Protein AF-A0A7J9X851-F1 (afdb_monomer_lite)

Structure (mmCIF, N/CA/C/O backbone):
data_AF-A0A7J9X851-F1
#
_entry.id   AF-A0A7J9X851-F1
#
loop_
_atom_site.group_PDB
_atom_site.id
_atom_site.type_symbol
_atom_site.label_atom_id
_atom_site.label_alt_id
_atom_site.label_comp_id
_atom_site.label_asym_id
_atom_site.label_entity_id
_atom_site.label_seq_id
_atom_site.pdbx_PDB_ins_code
_atom_site.Cartn_x
_atom_site.Cartn_y
_atom_site.Cartn_z
_atom_site.occupancy
_atom_site.B_iso_or_equiv
_atom_site.auth_seq_id
_atom_site.auth_comp_id
_atom_site.auth_asym_id
_atom_site.auth_atom_id
_atom_site.pdbx_PDB_model_num
ATOM 1 N N . MET A 1 1 ? 9.545 5.678 -32.100 1.00 44.38 1 MET A N 1
ATOM 2 C CA . MET A 1 1 ? 10.363 5.177 -30.968 1.00 44.38 1 MET A CA 1
ATOM 3 C C . MET A 1 1 ? 9.912 5.660 -29.582 1.00 44.38 1 MET A C 1
ATOM 5 O O . MET A 1 1 ? 9.844 4.829 -28.693 1.00 44.38 1 MET A O 1
ATOM 9 N N . ALA A 1 2 ? 9.573 6.937 -29.338 1.00 47.38 2 ALA A N 1
ATOM 10 C CA . ALA A 1 2 ? 9.103 7.377 -28.003 1.00 47.38 2 ALA A CA 1
ATOM 11 C C . ALA A 1 2 ? 7.657 6.947 -27.650 1.00 47.38 2 ALA A C 1
ATOM 13 O O . ALA A 1 2 ? 7.361 6.697 -26.482 1.00 47.38 2 ALA A O 1
ATOM 14 N N . ALA A 1 3 ? 6.771 6.844 -28.649 1.00 52.97 3 ALA A N 1
ATOM 15 C CA . ALA A 1 3 ? 5.389 6.384 -28.466 1.00 52.97 3 ALA A CA 1
ATOM 16 C C . ALA A 1 3 ? 5.326 4.917 -28.007 1.00 52.97 3 ALA A C 1
ATOM 18 O O . ALA A 1 3 ? 4.625 4.606 -27.054 1.00 52.97 3 ALA A O 1
ATOM 19 N N . ASP A 1 4 ? 6.155 4.062 -28.606 1.00 65.25 4 ASP A N 1
ATOM 20 C CA . ASP A 1 4 ? 6.241 2.625 -28.321 1.00 65.25 4 ASP A CA 1
ATOM 21 C C . ASP A 1 4 ? 6.581 2.331 -26.844 1.00 65.25 4 ASP A C 1
ATOM 23 O O . ASP A 1 4 ? 5.944 1.522 -26.176 1.00 65.25 4 ASP A O 1
ATOM 27 N N . ARG A 1 5 ? 7.497 3.117 -26.262 1.00 61.47 5 ARG A N 1
ATOM 28 C CA . ARG A 1 5 ? 7.921 2.978 -24.855 1.00 61.47 5 ARG A CA 1
ATOM 29 C C . ARG A 1 5 ? 6.848 3.384 -23.846 1.00 61.47 5 ARG A C 1
ATOM 31 O O . ARG A 1 5 ? 6.711 2.755 -22.800 1.00 61.47 5 ARG A O 1
ATOM 38 N N . ARG A 1 6 ? 6.091 4.450 -24.135 1.00 64.75 6 ARG A N 1
ATOM 39 C CA . ARG A 1 6 ? 4.972 4.872 -23.273 1.00 64.75 6 AR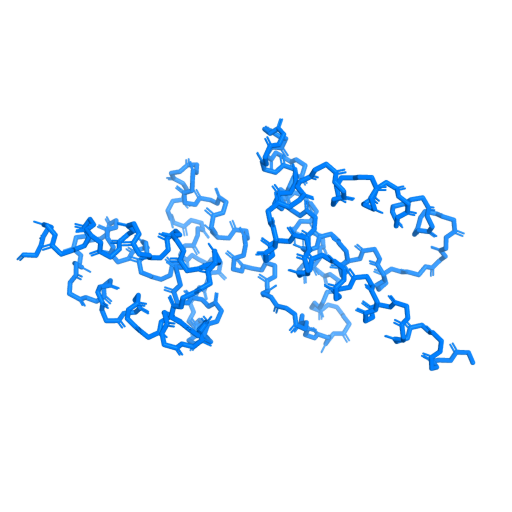G A CA 1
ATOM 40 C C . ARG A 1 6 ? 3.839 3.855 -23.307 1.00 64.75 6 ARG A C 1
ATOM 42 O O . ARG A 1 6 ? 3.220 3.640 -22.268 1.00 64.75 6 ARG A O 1
ATOM 49 N N . THR A 1 7 ? 3.597 3.256 -24.470 1.00 71.94 7 THR A N 1
ATOM 50 C CA . THR A 1 7 ? 2.619 2.182 -24.646 1.00 71.94 7 THR A CA 1
ATOM 51 C C . THR A 1 7 ? 3.039 0.934 -23.880 1.00 71.94 7 THR A C 1
ATOM 53 O O . THR A 1 7 ? 2.231 0.402 -23.129 1.00 71.94 7 THR A O 1
ATOM 56 N N . LEU A 1 8 ? 4.310 0.526 -23.962 1.00 69.69 8 LEU A N 1
ATOM 57 C CA . LEU A 1 8 ? 4.818 -0.626 -23.212 1.00 69.69 8 LEU A CA 1
ATOM 58 C C . LEU A 1 8 ? 4.682 -0.432 -21.694 1.00 69.69 8 LEU A C 1
ATOM 60 O O . LEU A 1 8 ? 4.158 -1.299 -21.003 1.00 69.69 8 LEU A O 1
ATOM 64 N N . GLY A 1 9 ? 5.078 0.737 -21.176 1.00 68.88 9 GLY A N 1
ATOM 65 C CA . GLY A 1 9 ? 4.893 1.058 -19.759 1.00 68.88 9 GLY A CA 1
ATOM 66 C C . GLY A 1 9 ? 3.419 1.064 -19.337 1.00 68.88 9 GLY A C 1
ATOM 67 O O . GLY A 1 9 ? 3.097 0.613 -18.242 1.00 68.88 9 GLY A O 1
ATOM 68 N N . GLN A 1 10 ? 2.517 1.530 -20.208 1.00 71.69 10 GLN A N 1
ATOM 69 C CA . GLN A 1 10 ? 1.077 1.501 -19.944 1.00 71.69 10 GLN A CA 1
ATOM 70 C C . GLN A 1 10 ? 0.544 0.066 -19.878 1.00 71.69 10 GLN A C 1
ATOM 72 O O . GLN A 1 10 ? -0.101 -0.278 -18.896 1.00 71.69 10 GLN A O 1
ATOM 77 N N . LEU A 1 11 ? 0.893 -0.781 -20.850 1.00 75.62 11 LEU A N 1
ATOM 78 C CA . LEU A 1 11 ? 0.493 -2.191 -20.881 1.00 75.62 11 LEU A CA 1
ATOM 79 C C . LEU A 1 11 ? 0.965 -2.953 -19.640 1.00 75.62 11 LEU A C 1
ATOM 81 O O . LEU A 1 11 ? 0.196 -3.713 -19.057 1.00 75.62 11 LEU A O 1
ATOM 85 N N . CYS A 1 12 ? 2.206 -2.721 -19.198 1.00 73.44 12 CYS A N 1
ATOM 86 C CA . CYS A 1 12 ? 2.706 -3.317 -17.962 1.00 73.44 12 CYS A CA 1
ATOM 87 C C . CYS A 1 12 ? 1.861 -2.902 -16.751 1.00 73.44 12 CYS A C 1
ATOM 89 O O . CYS A 1 12 ? 1.573 -3.742 -15.904 1.00 73.44 12 CYS A O 1
ATOM 91 N N . CYS A 1 13 ? 1.462 -1.629 -16.674 1.00 72.31 13 CYS A N 1
ATOM 92 C CA . CYS A 1 13 ? 0.636 -1.117 -15.582 1.00 72.31 13 CYS A CA 1
ATOM 93 C C . CYS A 1 13 ? -0.783 -1.677 -15.603 1.00 72.31 13 CYS A C 1
ATOM 95 O O . CYS A 1 13 ? -1.279 -2.115 -14.571 1.00 72.31 13 CYS A O 1
ATOM 97 N N . ASP A 1 14 ? -1.411 -1.676 -16.777 1.00 75.88 14 ASP A N 1
ATOM 98 C CA . ASP A 1 14 ? -2.777 -2.157 -16.953 1.00 75.88 14 ASP A CA 1
ATOM 99 C C . ASP A 1 14 ? -2.870 -3.639 -16.593 1.00 75.88 14 ASP A C 1
ATOM 101 O O . ASP A 1 14 ? -3.830 -4.053 -15.952 1.00 75.88 14 ASP A O 1
ATOM 105 N N . LEU A 1 15 ? -1.846 -4.431 -16.934 1.00 77.44 15 LEU A N 1
ATOM 106 C CA . LEU A 1 15 ? -1.819 -5.840 -16.569 1.00 77.44 15 LEU A CA 1
ATOM 107 C C . LEU A 1 15 ? -1.616 -6.057 -15.066 1.00 77.44 15 LEU A C 1
ATOM 109 O O . LEU A 1 15 ? -2.327 -6.883 -14.506 1.00 77.44 15 LEU A O 1
ATOM 113 N N . VAL A 1 16 ? -0.702 -5.319 -14.414 1.00 73.88 16 VAL A N 1
ATOM 114 C CA . VAL A 1 16 ? -0.552 -5.363 -12.943 1.00 73.88 16 VAL A CA 1
ATOM 115 C C . VAL A 1 16 ? -1.899 -5.068 -12.296 1.00 73.88 16 VAL A C 1
ATOM 117 O O . VAL A 1 16 ? -2.408 -5.886 -11.535 1.00 73.88 16 VAL A O 1
ATOM 120 N N . LEU A 1 17 ? -2.495 -3.927 -12.649 1.00 72.44 17 LEU A N 1
ATOM 121 C CA . LEU A 1 17 ? -3.752 -3.472 -12.075 1.00 72.44 17 LEU A CA 1
ATOM 122 C C . LEU A 1 17 ? -4.873 -4.484 -12.323 1.00 72.44 17 LEU A C 1
ATOM 124 O O . LEU A 1 17 ? -5.636 -4.775 -11.412 1.00 72.44 17 LEU A O 1
ATOM 128 N N . ALA A 1 18 ? -4.963 -5.055 -13.527 1.00 75.88 18 ALA A N 1
ATOM 129 C CA . ALA A 1 18 ? -5.948 -6.084 -13.836 1.00 75.88 18 ALA A CA 1
ATOM 130 C C . ALA A 1 18 ? -5.760 -7.330 -12.962 1.00 75.88 18 ALA A C 1
ATOM 132 O O . ALA A 1 18 ? -6.740 -7.830 -12.420 1.00 75.88 18 ALA A O 1
ATOM 133 N N . THR A 1 19 ? -4.520 -7.798 -12.783 1.00 74.75 19 THR A N 1
ATOM 134 C CA . THR A 1 19 ? -4.233 -8.964 -11.934 1.00 74.75 19 THR A CA 1
ATOM 135 C C . THR A 1 19 ? -4.444 -8.695 -10.445 1.00 74.75 19 THR A C 1
ATOM 137 O O . THR A 1 19 ? -4.873 -9.601 -9.737 1.00 74.75 19 THR A O 1
ATOM 140 N N . GLU A 1 20 ? -4.199 -7.470 -9.968 1.00 70.44 20 GLU A N 1
ATOM 141 C CA . GLU A 1 20 ? -4.535 -7.043 -8.602 1.00 70.44 20 GLU A CA 1
ATOM 142 C C . GLU A 1 20 ? -6.063 -6.997 -8.418 1.00 70.44 20 GLU A C 1
ATOM 144 O O . GLU A 1 20 ? -6.594 -7.571 -7.469 1.00 70.44 20 GLU A O 1
ATOM 149 N N . LEU A 1 21 ? -6.788 -6.388 -9.366 1.00 66.81 21 LEU A N 1
ATOM 150 C CA . LEU A 1 21 ? -8.253 -6.303 -9.363 1.00 66.81 21 LEU A CA 1
ATOM 151 C C . LEU A 1 21 ? -8.932 -7.676 -9.418 1.00 66.81 21 LEU A C 1
ATOM 153 O O . LEU A 1 21 ? -10.015 -7.831 -8.859 1.00 66.81 21 LEU A O 1
ATOM 157 N N . SER A 1 22 ? -8.329 -8.651 -10.103 1.00 72.88 22 SER A N 1
ATOM 158 C CA . SER A 1 22 ? -8.869 -10.006 -10.253 1.00 72.88 22 SER A CA 1
ATOM 159 C C . SER A 1 22 ? -8.297 -11.020 -9.255 1.00 72.88 22 SER A C 1
ATOM 161 O O . SER A 1 22 ? -8.729 -12.171 -9.260 1.00 72.88 22 SER A O 1
ATOM 163 N N . GLY A 1 23 ? -7.323 -10.630 -8.423 1.00 68.75 23 GLY A N 1
ATOM 164 C CA . GLY A 1 23 ? -6.656 -11.517 -7.463 1.00 68.75 23 GLY A CA 1
ATOM 165 C C . GLY A 1 23 ? -5.788 -12.617 -8.093 1.00 68.75 23 GLY A C 1
ATOM 166 O O . GLY A 1 23 ? -5.531 -13.638 -7.461 1.00 68.75 23 GLY A O 1
ATOM 167 N N . GLU A 1 24 ? -5.331 -12.449 -9.337 1.00 75.25 24 GLU A N 1
ATOM 168 C CA . GLU A 1 24 ? -4.568 -13.469 -10.072 1.00 75.25 24 GLU A CA 1
ATOM 169 C C . GLU A 1 24 ? -3.054 -13.402 -9.788 1.00 75.25 24 GLU A C 1
ATOM 171 O O . GLU A 1 24 ? -2.237 -13.053 -10.651 1.00 75.25 24 GLU A O 1
ATOM 176 N N . VAL A 1 25 ? -2.665 -13.769 -8.567 1.00 71.19 25 VAL A N 1
ATOM 177 C CA . VAL A 1 25 ? -1.287 -13.644 -8.056 1.00 71.19 25 VAL A CA 1
ATOM 178 C C . VAL A 1 25 ? -0.265 -14.414 -8.906 1.00 71.19 25 VAL A C 1
ATOM 180 O O . VAL A 1 25 ? 0.808 -13.894 -9.224 1.00 71.19 25 VAL A O 1
ATOM 183 N N . GLU A 1 26 ? -0.577 -15.636 -9.344 1.00 77.38 26 GLU A N 1
ATOM 184 C CA . GLU A 1 26 ? 0.341 -16.445 -10.157 1.00 77.38 26 GLU A CA 1
ATOM 185 C C . GLU A 1 26 ? 0.516 -15.875 -11.566 1.00 77.38 26 GLU A C 1
ATOM 187 O O . GLU A 1 26 ? 1.600 -15.974 -12.153 1.00 77.38 26 GLU A O 1
ATOM 192 N N . ARG A 1 27 ? -0.545 -15.284 -12.136 1.00 80.25 27 ARG A N 1
ATOM 193 C CA . ARG A 1 27 ? -0.453 -14.624 -13.444 1.00 80.25 27 ARG A CA 1
ATOM 194 C C . ARG A 1 27 ? 0.417 -13.378 -13.334 1.00 80.25 27 ARG A C 1
ATOM 196 O O . ARG A 1 27 ? 1.271 -13.178 -14.199 1.00 80.25 27 ARG A O 1
ATOM 203 N N . PHE A 1 28 ? 0.264 -12.614 -12.255 1.00 74.81 28 PHE A N 1
ATOM 204 C CA . PHE A 1 28 ? 1.099 -11.451 -11.996 1.00 74.81 28 PHE A CA 1
ATOM 205 C C . PHE A 1 28 ? 2.582 -11.821 -11.832 1.00 74.81 28 PHE A C 1
ATOM 207 O O . PHE A 1 28 ? 3.445 -11.222 -12.473 1.00 74.81 28 PHE A O 1
ATOM 214 N N . ALA A 1 29 ? 2.884 -12.874 -11.067 1.00 74.19 29 ALA A N 1
ATOM 215 C CA . ALA A 1 29 ? 4.244 -13.379 -10.887 1.00 74.19 29 ALA A CA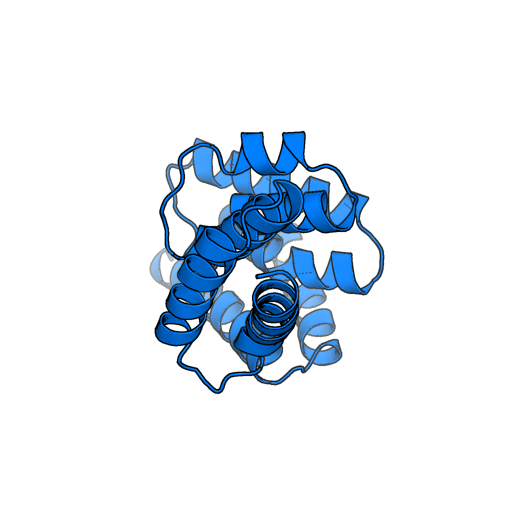 1
ATOM 216 C C . ALA A 1 29 ? 4.932 -13.747 -12.215 1.00 74.19 29 ALA A C 1
ATOM 218 O O . ALA A 1 29 ? 6.051 -13.304 -12.473 1.00 74.19 29 ALA A O 1
ATOM 219 N N . ARG A 1 30 ? 4.253 -14.512 -13.083 1.00 79.75 30 ARG A N 1
ATOM 220 C CA . ARG A 1 30 ? 4.798 -14.877 -14.404 1.00 79.75 30 ARG A CA 1
ATOM 221 C C . ARG A 1 30 ? 5.052 -13.655 -15.282 1.00 79.75 30 ARG A C 1
ATOM 223 O O . ARG A 1 30 ? 6.032 -13.629 -16.023 1.00 79.75 30 ARG A O 1
ATOM 230 N N . TRP A 1 31 ? 4.172 -12.657 -15.219 1.00 77.81 31 TRP A N 1
ATOM 231 C CA . TRP A 1 31 ? 4.358 -11.416 -15.963 1.00 77.81 31 TRP A CA 1
ATOM 232 C C . TRP A 1 31 ? 5.553 -10.611 -15.452 1.00 77.81 31 TRP A C 1
ATOM 234 O O . TRP A 1 31 ? 6.362 -10.151 -16.256 1.00 77.81 31 TRP A O 1
ATOM 244 N N . ASN A 1 32 ? 5.710 -10.494 -14.132 1.00 74.12 32 ASN A N 1
ATOM 245 C CA . ASN A 1 32 ? 6.861 -9.826 -13.534 1.00 74.12 32 ASN A CA 1
ATOM 246 C C . ASN A 1 32 ? 8.182 -10.440 -14.032 1.00 74.12 32 ASN A C 1
ATOM 248 O O . ASN A 1 32 ? 9.067 -9.702 -14.453 1.00 74.12 32 ASN A O 1
ATOM 252 N N . ASP A 1 33 ? 8.291 -11.769 -14.111 1.00 75.94 33 ASP A N 1
ATOM 253 C CA . ASP A 1 33 ? 9.496 -12.431 -14.636 1.00 75.94 33 ASP A CA 1
ATOM 254 C C . ASP A 1 33 ? 9.784 -12.084 -16.111 1.00 75.94 33 ASP A C 1
ATOM 256 O O . ASP A 1 33 ? 10.941 -12.048 -16.537 1.00 75.94 33 ASP A O 1
ATOM 260 N N . VAL A 1 34 ? 8.750 -11.847 -16.926 1.00 77.25 34 VAL A N 1
ATOM 261 C CA . VAL A 1 34 ? 8.906 -11.389 -18.320 1.00 77.25 34 VAL A CA 1
ATOM 262 C C . VAL A 1 34 ? 9.402 -9.947 -18.354 1.00 77.25 34 VAL A C 1
ATOM 264 O O . VAL A 1 34 ? 10.356 -9.645 -19.073 1.00 77.25 34 VAL A O 1
ATOM 267 N N . VAL A 1 35 ? 8.797 -9.063 -17.558 1.00 72.00 35 VAL A N 1
ATOM 268 C CA . VAL A 1 35 ? 9.176 -7.648 -17.546 1.00 72.00 35 VAL A CA 1
ATOM 269 C C . VAL A 1 35 ? 10.577 -7.448 -16.980 1.00 72.00 35 VAL A C 1
ATOM 271 O O . VAL A 1 35 ? 11.339 -6.670 -17.543 1.00 72.00 35 VAL A O 1
ATOM 274 N N . GLN A 1 36 ? 10.958 -8.183 -15.935 1.00 70.94 36 GLN A N 1
ATOM 275 C CA . GLN A 1 36 ? 12.302 -8.108 -15.361 1.00 70.94 36 GLN A CA 1
ATOM 276 C C . GLN A 1 36 ? 13.376 -8.564 -16.354 1.00 70.94 36 GLN A C 1
ATOM 278 O O . GLN A 1 36 ? 14.397 -7.896 -16.494 1.00 70.94 36 GLN A O 1
ATOM 283 N N . ARG A 1 37 ? 13.134 -9.647 -17.109 1.00 72.56 37 ARG A N 1
ATOM 284 C CA . ARG A 1 37 ? 14.046 -10.081 -18.183 1.00 72.56 37 ARG A CA 1
ATOM 285 C C . ARG A 1 37 ? 14.159 -9.036 -19.286 1.00 72.56 37 ARG A C 1
ATOM 287 O O . ARG A 1 37 ? 15.263 -8.623 -19.626 1.00 72.56 37 ARG A O 1
ATOM 294 N N . SER A 1 38 ? 13.023 -8.540 -19.773 1.00 68.06 38 SER A N 1
ATOM 295 C CA . SER A 1 38 ? 13.003 -7.501 -20.806 1.00 68.06 38 SER A CA 1
ATOM 296 C C . SER A 1 38 ? 13.703 -6.221 -20.341 1.00 68.06 38 SER A C 1
ATOM 298 O O . SER A 1 38 ? 14.417 -5.592 -21.119 1.00 68.06 38 SER A O 1
ATOM 300 N N . ALA A 1 39 ? 13.550 -5.850 -19.068 1.00 65.44 39 ALA A N 1
ATOM 301 C CA . ALA A 1 39 ? 14.178 -4.672 -18.491 1.00 65.44 39 ALA A CA 1
ATOM 302 C C . ALA A 1 39 ? 15.676 -4.861 -18.191 1.00 65.44 39 ALA A C 1
ATOM 304 O O . ALA A 1 39 ? 16.395 -3.870 -18.183 1.00 65.44 39 ALA A O 1
ATOM 305 N N . ALA A 1 40 ? 16.153 -6.093 -17.980 1.00 66.19 40 ALA A N 1
ATOM 306 C CA . ALA A 1 40 ? 17.580 -6.406 -17.865 1.00 66.19 40 ALA A CA 1
ATOM 307 C C . ALA A 1 40 ? 18.293 -6.390 -19.229 1.00 66.19 40 ALA A C 1
ATOM 309 O O . ALA A 1 40 ? 19.447 -5.983 -19.323 1.00 66.19 40 ALA A O 1
ATOM 310 N N . GLU A 1 41 ? 17.597 -6.803 -20.290 1.00 66.94 41 GLU A N 1
ATOM 311 C CA . GLU A 1 41 ? 18.089 -6.761 -21.676 1.00 66.94 41 GLU A CA 1
ATOM 312 C C . GLU A 1 41 ? 18.027 -5.348 -22.283 1.00 66.94 41 GLU A C 1
ATOM 314 O O . GLU A 1 41 ? 18.684 -5.046 -23.279 1.00 66.94 41 GLU A O 1
ATOM 319 N N . SER A 1 42 ? 17.232 -4.467 -21.676 1.00 59.06 42 SER A N 1
ATOM 320 C CA . SER A 1 42 ? 16.963 -3.117 -22.151 1.00 59.06 42 SER A CA 1
ATOM 321 C C . SER A 1 42 ? 17.722 -2.079 -21.327 1.00 59.06 42 SER A C 1
ATOM 323 O O . SER A 1 42 ? 17.563 -2.011 -20.116 1.00 59.06 42 SER A O 1
ATOM 325 N N . ASP A 1 43 ? 18.418 -1.146 -21.979 1.00 57.66 43 ASP A N 1
ATOM 326 C CA . ASP A 1 43 ? 19.090 -0.004 -21.322 1.00 57.66 43 ASP A CA 1
ATOM 327 C C . ASP A 1 43 ? 18.086 1.090 -20.860 1.00 57.66 43 ASP A C 1
ATOM 329 O O . ASP A 1 43 ? 18.254 2.289 -21.089 1.00 57.66 43 ASP A O 1
ATOM 333 N N . HIS A 1 44 ? 16.944 0.675 -20.292 1.00 62.38 44 HIS A N 1
ATOM 334 C CA . HIS A 1 44 ? 15.739 1.494 -20.118 1.00 62.38 44 HIS A CA 1
ATOM 335 C C . HIS A 1 44 ? 15.279 1.554 -18.647 1.00 62.38 44 HIS A C 1
ATOM 337 O O . HIS A 1 44 ? 14.254 0.963 -18.293 1.00 62.38 44 HIS A O 1
ATOM 343 N N . PRO A 1 45 ? 15.947 2.366 -17.801 1.00 57.78 45 PRO A N 1
ATOM 344 C CA . PRO A 1 45 ? 15.683 2.484 -16.358 1.00 57.78 45 PRO A CA 1
ATOM 345 C C . PRO A 1 45 ? 14.236 2.833 -15.974 1.00 57.78 45 PRO A C 1
ATOM 347 O O . PRO A 1 45 ? 13.824 2.668 -14.829 1.00 57.78 45 PRO A O 1
ATOM 350 N N . GLN A 1 46 ? 13.471 3.392 -16.914 1.00 56.47 46 GLN A N 1
ATOM 351 C CA . GLN A 1 46 ? 12.105 3.872 -16.695 1.00 56.47 46 GLN A CA 1
ATOM 352 C C . GLN A 1 46 ? 11.093 2.724 -16.606 1.00 56.47 46 GLN A C 1
ATOM 354 O O . GLN A 1 46 ? 10.169 2.805 -15.802 1.00 56.47 46 GLN A O 1
ATO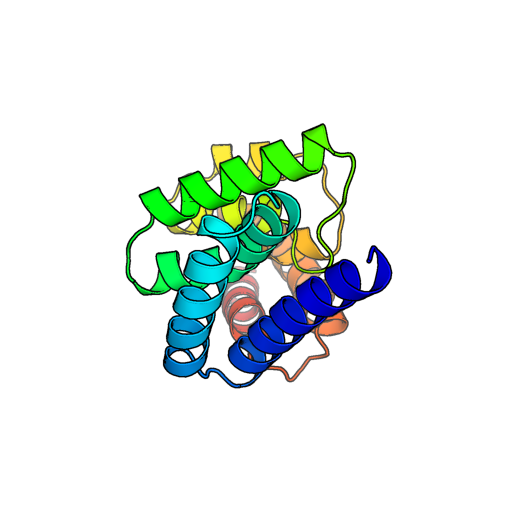M 359 N N . LEU A 1 47 ? 11.277 1.660 -17.398 1.00 56.75 47 LEU A N 1
ATOM 360 C CA . LEU A 1 47 ? 10.460 0.444 -17.309 1.00 56.75 47 LEU A CA 1
ATOM 361 C C . LEU A 1 47 ? 10.781 -0.319 -16.022 1.00 56.75 47 LEU A C 1
ATOM 363 O O . LEU A 1 47 ? 9.867 -0.732 -15.313 1.00 56.75 47 LEU A O 1
ATOM 367 N N . THR A 1 48 ? 12.066 -0.406 -15.673 1.00 56.94 48 THR A N 1
ATOM 368 C CA . THR A 1 48 ? 12.569 -1.062 -14.458 1.00 56.94 48 THR A CA 1
ATOM 369 C C . THR A 1 48 ? 12.023 -0.402 -13.191 1.00 56.94 48 THR A C 1
ATOM 371 O O . THR A 1 48 ? 11.451 -1.076 -12.340 1.00 56.94 48 THR A O 1
ATOM 374 N N . ALA A 1 49 ? 12.121 0.928 -13.077 1.00 56.59 49 ALA A N 1
ATOM 375 C CA . ALA A 1 49 ? 11.649 1.649 -11.893 1.00 56.59 49 ALA A CA 1
ATOM 376 C C . ALA A 1 49 ? 10.122 1.626 -11.751 1.00 56.59 49 ALA A C 1
ATOM 378 O O . ALA A 1 49 ? 9.615 1.562 -10.637 1.00 56.59 49 ALA A O 1
ATOM 379 N N . PHE A 1 50 ? 9.387 1.677 -12.862 1.00 57.66 50 PHE A N 1
ATOM 380 C CA . PHE A 1 50 ? 7.927 1.666 -12.856 1.00 57.66 50 PHE A CA 1
ATOM 381 C C . PHE A 1 50 ? 7.360 0.287 -12.499 1.00 57.66 50 PHE A C 1
ATOM 383 O O . PHE A 1 50 ? 6.479 0.192 -11.647 1.00 57.66 50 PHE A O 1
ATOM 390 N N . CYS A 1 51 ? 7.918 -0.788 -13.065 1.00 60.41 51 CYS A N 1
ATOM 391 C CA . CYS A 1 51 ? 7.530 -2.145 -12.694 1.00 60.41 51 CYS A CA 1
ATOM 392 C C . CYS A 1 51 ? 7.953 -2.513 -11.271 1.00 60.41 51 CYS A C 1
ATOM 394 O O . CYS A 1 51 ? 7.183 -3.183 -10.596 1.00 60.41 51 CYS A O 1
ATOM 396 N N . ALA A 1 52 ? 9.080 -2.010 -10.759 1.00 59.38 52 ALA A N 1
ATOM 397 C CA . ALA A 1 52 ? 9.477 -2.206 -9.362 1.00 59.38 52 ALA A CA 1
ATOM 398 C C . ALA A 1 52 ? 8.430 -1.689 -8.348 1.00 59.38 52 ALA A C 1
ATOM 400 O O . ALA A 1 52 ? 8.186 -2.348 -7.339 1.00 59.38 52 ALA A O 1
ATOM 401 N N . VAL A 1 53 ? 7.756 -0.560 -8.629 1.00 61.41 53 VAL A N 1
ATOM 402 C CA . VAL A 1 53 ? 6.654 -0.039 -7.783 1.00 61.41 53 VAL A CA 1
ATOM 403 C C . VAL A 1 53 ? 5.469 -0.998 -7.757 1.00 61.41 53 VAL A C 1
ATOM 405 O O . VAL A 1 53 ? 4.911 -1.277 -6.698 1.00 61.41 53 VAL A O 1
ATOM 408 N N . CYS A 1 54 ? 5.092 -1.496 -8.930 1.00 61.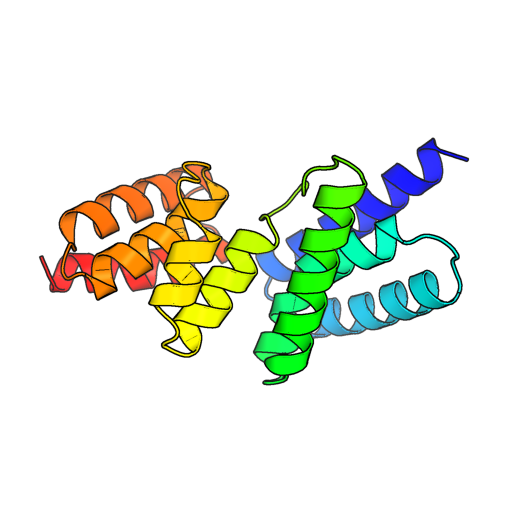47 54 CYS A N 1
ATOM 409 C CA . CYS A 1 54 ? 3.980 -2.418 -9.102 1.00 61.47 54 CYS A CA 1
ATOM 410 C C . CYS A 1 54 ? 4.276 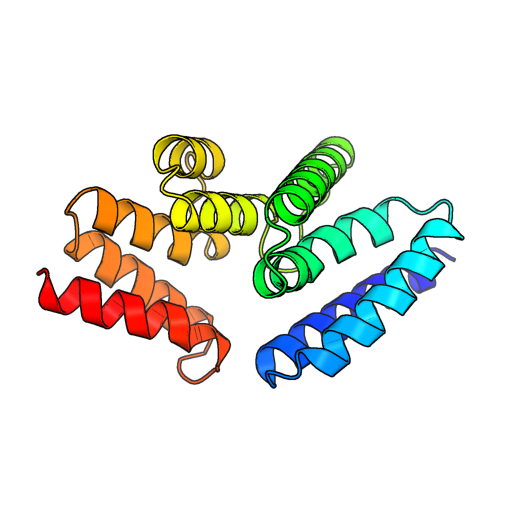-3.812 -8.519 1.00 61.47 54 CYS A C 1
ATOM 412 O O . CYS A 1 54 ? 3.393 -4.455 -7.974 1.00 61.47 54 CYS A O 1
ATOM 414 N N . CYS A 1 55 ? 5.527 -4.274 -8.580 1.00 58.44 55 CYS A N 1
ATOM 415 C CA . CYS A 1 55 ? 5.922 -5.628 -8.170 1.00 58.44 55 CYS A CA 1
ATOM 416 C C . CYS A 1 55 ? 6.285 -5.754 -6.687 1.00 58.44 55 CYS A C 1
ATOM 418 O O . CYS A 1 55 ? 6.493 -6.866 -6.201 1.00 58.44 55 CYS A O 1
ATOM 420 N N . ALA A 1 56 ? 6.324 -4.641 -5.949 1.00 63.56 56 ALA A N 1
ATOM 421 C CA . ALA A 1 56 ? 6.606 -4.651 -4.520 1.00 63.56 56 ALA A CA 1
ATOM 422 C C . ALA A 1 56 ? 5.629 -5.533 -3.725 1.00 63.56 56 ALA A C 1
ATOM 424 O O . ALA A 1 56 ? 6.049 -6.208 -2.788 1.00 63.56 56 ALA A O 1
ATOM 425 N N . GLU A 1 57 ? 4.360 -5.601 -4.132 1.00 64.00 57 GLU A N 1
ATOM 426 C CA . GLU A 1 57 ? 3.360 -6.460 -3.484 1.00 64.00 57 GLU A CA 1
ATOM 427 C C . GLU A 1 57 ? 3.624 -7.955 -3.699 1.00 64.00 57 GLU A C 1
ATOM 429 O O . GLU A 1 57 ? 3.397 -8.744 -2.788 1.00 64.00 57 GLU A O 1
ATOM 434 N N . VAL A 1 58 ? 4.201 -8.357 -4.838 1.00 62.16 58 VAL A N 1
ATOM 435 C CA . VAL A 1 58 ? 4.623 -9.754 -5.062 1.00 62.16 58 VAL A CA 1
ATOM 436 C C . VAL A 1 58 ? 5.784 -10.142 -4.168 1.00 62.16 58 VAL A C 1
ATOM 438 O O . VAL A 1 58 ? 5.790 -11.244 -3.621 1.00 62.16 58 VAL A O 1
ATOM 441 N N . PHE A 1 59 ? 6.759 -9.252 -3.993 1.00 65.19 59 PHE A N 1
ATOM 442 C CA . PHE A 1 59 ? 7.862 -9.512 -3.072 1.00 65.19 59 PHE A CA 1
ATOM 443 C C . PHE A 1 59 ? 7.360 -9.606 -1.628 1.00 65.19 59 PHE A C 1
ATOM 445 O O . PHE A 1 59 ? 7.766 -10.511 -0.905 1.00 65.19 59 PHE A O 1
ATOM 452 N N . CYS A 1 60 ? 6.408 -8.752 -1.239 1.00 66.38 60 CYS A N 1
ATOM 453 C CA . CYS A 1 60 ? 5.734 -8.852 0.057 1.00 66.38 60 CYS A CA 1
ATOM 454 C C . CYS A 1 60 ? 4.990 -10.187 0.215 1.00 66.38 60 CYS A C 1
ATOM 456 O O . CYS A 1 60 ? 5.176 -10.874 1.215 1.00 66.38 60 CYS A O 1
ATOM 458 N N . ALA A 1 61 ? 4.209 -10.600 -0.788 1.00 64.38 61 ALA A N 1
ATOM 459 C CA . ALA A 1 61 ? 3.446 -11.849 -0.763 1.00 64.38 61 ALA A CA 1
ATOM 460 C C . ALA A 1 61 ? 4.335 -13.104 -0.677 1.00 64.38 61 ALA A C 1
ATOM 462 O O . ALA A 1 61 ? 3.918 -14.119 -0.125 1.00 64.38 61 ALA A O 1
ATOM 463 N N . ARG A 1 62 ? 5.569 -13.040 -1.193 1.00 67.38 62 ARG A N 1
ATOM 464 C CA . ARG A 1 62 ? 6.572 -14.114 -1.078 1.00 67.38 62 ARG A CA 1
ATOM 465 C C . ARG A 1 62 ? 7.378 -14.071 0.227 1.00 67.38 62 ARG A C 1
ATOM 467 O O . ARG A 1 62 ? 8.162 -14.981 0.470 1.00 67.38 62 ARG A O 1
ATOM 474 N N . GLY A 1 63 ? 7.188 -13.047 1.061 1.00 71.69 63 GLY A N 1
ATOM 475 C CA . GLY A 1 63 ? 7.948 -12.838 2.297 1.00 71.69 63 GLY A CA 1
ATOM 476 C C . GLY A 1 63 ? 9.330 -12.203 2.095 1.00 71.69 63 GLY A C 1
ATOM 477 O O . GLY A 1 63 ? 10.075 -12.037 3.060 1.00 71.69 63 GLY A O 1
ATOM 478 N N . ASP A 1 64 ? 9.670 -11.789 0.873 1.00 81.25 64 ASP A N 1
ATOM 479 C CA . ASP A 1 64 ? 10.957 -11.177 0.526 1.00 81.25 64 ASP A CA 1
ATOM 480 C C . ASP A 1 64 ? 10.958 -9.665 0.826 1.00 81.25 64 ASP A C 1
ATOM 482 O O . ASP A 1 64 ? 11.184 -8.812 -0.040 1.00 81.25 64 ASP A O 1
ATOM 486 N N . TRP A 1 65 ? 10.704 -9.301 2.084 1.00 83.31 65 TRP A N 1
ATOM 487 C CA . TRP A 1 65 ? 10.509 -7.911 2.514 1.00 83.31 65 TRP A CA 1
ATOM 488 C C . TRP A 1 65 ? 11.703 -6.992 2.214 1.00 83.31 65 TRP A C 1
ATOM 490 O O . TRP A 1 65 ? 11.524 -5.846 1.801 1.00 83.31 65 TRP A O 1
ATOM 500 N N . SER A 1 66 ? 12.934 -7.490 2.371 1.00 83.81 66 SER A N 1
ATOM 501 C CA . SER A 1 66 ? 14.155 -6.717 2.093 1.00 83.81 66 SER A CA 1
ATOM 502 C C . SER A 1 66 ? 14.337 -6.416 0.603 1.00 83.81 66 SER A C 1
ATOM 504 O O . SER A 1 66 ? 14.889 -5.376 0.236 1.00 83.81 66 SER A O 1
ATOM 506 N N . LEU A 1 67 ? 13.882 -7.325 -0.264 1.00 79.94 67 LEU A N 1
ATOM 507 C CA . LEU A 1 67 ? 13.864 -7.113 -1.707 1.00 79.94 67 LEU A CA 1
ATOM 508 C C . LEU A 1 67 ? 12.820 -6.047 -2.056 1.00 79.94 67 LEU A C 1
ATOM 510 O O . LEU A 1 67 ? 13.165 -5.076 -2.725 1.00 79.94 67 LEU A O 1
ATOM 514 N N . ALA A 1 68 ? 11.601 -6.166 -1.519 1.00 82.00 68 ALA A N 1
ATOM 515 C CA . ALA A 1 68 ? 10.537 -5.176 -1.703 1.00 82.00 68 ALA A CA 1
ATOM 516 C C . ALA A 1 68 ? 10.988 -3.759 -1.309 1.00 82.00 68 ALA A C 1
ATOM 518 O O . ALA A 1 68 ? 10.853 -2.817 -2.090 1.00 82.00 68 ALA A O 1
ATOM 519 N N . GLU A 1 69 ? 11.584 -3.610 -0.121 1.00 88.25 69 GLU A N 1
ATOM 520 C CA . GLU A 1 69 ? 12.078 -2.322 0.373 1.00 88.25 69 GLU A CA 1
ATOM 521 C C . GLU A 1 69 ? 13.150 -1.724 -0.547 1.00 88.25 69 GLU A C 1
ATOM 523 O O . GLU A 1 69 ? 13.092 -0.537 -0.885 1.00 88.25 69 GLU A O 1
ATOM 528 N N . ARG A 1 70 ? 14.122 -2.533 -0.986 1.00 85.38 70 ARG A N 1
ATOM 529 C CA . ARG A 1 70 ? 15.194 -2.068 -1.872 1.00 85.38 70 ARG A CA 1
ATOM 530 C C . ARG A 1 70 ? 14.649 -1.582 -3.213 1.00 85.38 70 ARG A C 1
ATOM 532 O O . ARG A 1 70 ? 15.035 -0.502 -3.665 1.00 85.38 70 ARG A O 1
ATOM 539 N N . GLU A 1 71 ? 13.753 -2.349 -3.824 1.00 79.56 71 GLU A N 1
ATOM 540 C CA . GLU A 1 71 ? 13.154 -2.007 -5.116 1.00 79.56 71 GLU A CA 1
ATOM 541 C C . GLU A 1 71 ? 12.297 -0.735 -5.020 1.00 79.56 71 GLU A C 1
ATOM 543 O O . GLU A 1 71 ? 12.427 0.171 -5.848 1.00 79.56 71 GLU A O 1
ATOM 548 N N . LEU A 1 72 ? 11.507 -0.585 -3.950 1.00 84.25 72 LEU A N 1
ATOM 549 C CA . LEU A 1 72 ? 10.725 0.629 -3.701 1.00 84.25 72 LEU A CA 1
ATOM 550 C C . LEU A 1 72 ? 11.613 1.864 -3.489 1.00 84.25 72 LEU A C 1
ATOM 552 O O . LEU A 1 72 ? 11.354 2.918 -4.077 1.00 84.25 72 LEU A O 1
ATOM 556 N N . ARG A 1 73 ? 12.693 1.751 -2.703 1.00 87.88 73 ARG A N 1
ATOM 557 C CA . ARG A 1 73 ? 13.671 2.841 -2.509 1.00 87.88 73 ARG A CA 1
ATOM 558 C C . ARG A 1 73 ? 14.354 3.231 -3.822 1.00 87.88 73 ARG A C 1
ATOM 560 O O . ARG A 1 73 ? 14.514 4.423 -4.102 1.00 87.88 73 ARG A O 1
ATOM 567 N N . SER A 1 74 ? 14.721 2.244 -4.638 1.00 83.19 74 SER A N 1
ATOM 568 C CA . SER A 1 74 ? 15.283 2.464 -5.974 1.00 83.19 74 SER A CA 1
ATOM 569 C C . SER A 1 74 ? 14.305 3.239 -6.863 1.00 83.19 74 SER A C 1
ATOM 571 O O . SER A 1 74 ? 14.661 4.284 -7.417 1.00 83.19 74 SER A O 1
ATOM 573 N N . ALA A 1 75 ? 13.039 2.815 -6.910 1.00 79.31 75 ALA A N 1
ATOM 574 C CA . ALA A 1 75 ? 12.002 3.484 -7.686 1.00 79.31 75 ALA A CA 1
ATOM 575 C C . ALA A 1 75 ? 11.761 4.936 -7.234 1.00 79.31 75 ALA A C 1
ATOM 577 O O . ALA A 1 75 ? 11.681 5.834 -8.076 1.00 79.31 75 ALA A O 1
ATOM 578 N N . ILE A 1 76 ? 11.724 5.200 -5.920 1.00 85.12 76 ILE A N 1
ATOM 579 C CA . ILE A 1 76 ? 11.637 6.566 -5.368 1.00 85.12 76 ILE A CA 1
ATOM 580 C C . ILE A 1 76 ? 12.812 7.423 -5.863 1.00 85.12 76 ILE A C 1
ATOM 582 O O . ILE A 1 76 ? 12.609 8.549 -6.326 1.00 85.12 76 ILE A O 1
ATOM 586 N N . SER A 1 77 ? 14.038 6.893 -5.806 1.00 84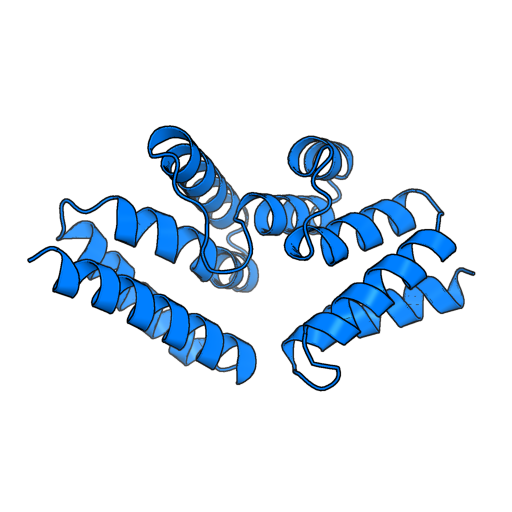.75 77 SER A N 1
ATOM 587 C CA . SER A 1 77 ? 15.243 7.600 -6.256 1.00 84.75 77 SER A CA 1
ATOM 588 C C . SER A 1 77 ? 15.194 7.940 -7.750 1.00 84.75 77 SER A C 1
ATOM 590 O O . SER A 1 77 ? 15.473 9.078 -8.141 1.00 84.75 77 SER A O 1
ATOM 592 N N . VAL A 1 78 ? 14.781 6.986 -8.592 1.00 79.31 78 VAL A N 1
ATOM 593 C CA . VAL A 1 78 ? 14.659 7.182 -10.045 1.00 79.31 78 VAL A CA 1
ATOM 594 C C . VAL A 1 78 ? 13.585 8.214 -10.383 1.00 79.31 78 VAL A C 1
ATOM 596 O O . VAL A 1 78 ? 13.852 9.125 -11.172 1.00 79.31 78 VAL A O 1
ATOM 599 N N . LEU A 1 79 ? 12.398 8.126 -9.775 1.00 78.25 79 LEU A N 1
ATOM 600 C CA . LEU A 1 79 ? 11.320 9.095 -9.997 1.00 78.25 79 LEU A CA 1
ATOM 601 C C . LEU A 1 79 ? 11.753 10.508 -9.588 1.00 78.25 79 LEU A C 1
ATOM 603 O O . LEU A 1 79 ? 11.580 11.450 -10.359 1.00 78.25 79 LEU A O 1
ATOM 607 N N . ARG A 1 80 ? 12.421 10.649 -8.435 1.00 84.12 80 ARG A N 1
ATOM 608 C CA . ARG A 1 80 ? 12.950 11.940 -7.973 1.00 84.12 80 ARG A CA 1
ATOM 609 C C . ARG A 1 80 ? 13.995 12.515 -8.930 1.00 84.12 80 ARG A C 1
ATOM 611 O O . ARG A 1 80 ? 13.927 13.693 -9.260 1.00 84.12 80 ARG A O 1
ATOM 618 N N . ARG A 1 81 ? 14.944 11.695 -9.394 1.00 82.12 81 ARG A N 1
ATOM 619 C CA . ARG A 1 81 ? 16.018 12.123 -10.309 1.00 82.12 81 ARG A CA 1
ATOM 620 C C . ARG A 1 81 ? 15.497 12.525 -11.689 1.00 82.12 81 ARG A C 1
ATOM 622 O O . ARG A 1 81 ? 16.076 13.394 -12.327 1.00 82.12 81 ARG A O 1
ATOM 629 N N . THR A 1 82 ? 14.434 11.879 -12.155 1.00 76.56 82 THR A N 1
ATOM 630 C CA . THR A 1 82 ? 13.846 12.137 -13.478 1.00 76.56 82 THR A CA 1
ATOM 631 C C . THR A 1 82 ? 12.737 13.192 -13.455 1.00 76.56 82 THR A C 1
ATOM 633 O O . THR A 1 82 ? 12.310 13.644 -14.513 1.00 76.56 82 THR A O 1
ATOM 636 N N . GLY A 1 83 ? 12.259 13.590 -12.269 1.00 76.50 83 GLY A N 1
ATOM 637 C CA . GLY A 1 83 ? 11.121 14.500 -12.109 1.00 76.50 83 GLY A CA 1
ATOM 638 C C . GLY A 1 83 ? 9.774 13.878 -12.498 1.00 76.50 83 GLY A C 1
ATOM 639 O O . GLY A 1 83 ? 8.775 14.587 -12.623 1.00 76.50 83 GLY A O 1
ATOM 640 N N . HIS A 1 84 ? 9.729 12.562 -12.714 1.00 70.81 84 HIS A N 1
ATOM 641 C CA . HIS A 1 84 ? 8.511 11.853 -13.077 1.00 70.81 84 HIS A CA 1
ATOM 642 C C . HIS A 1 84 ? 7.669 11.503 -11.850 1.00 70.81 84 HIS A C 1
ATOM 644 O O . HIS A 1 84 ? 8.161 11.374 -10.730 1.00 70.81 84 HIS A O 1
ATOM 650 N N . ARG A 1 85 ? 6.370 11.317 -12.084 1.00 70.75 85 ARG A N 1
ATOM 651 C CA . ARG A 1 85 ? 5.416 10.843 -11.080 1.00 70.75 85 ARG A CA 1
ATOM 652 C C . ARG A 1 85 ? 4.988 9.421 -11.410 1.00 70.75 85 ARG A C 1
ATOM 654 O O . ARG A 1 85 ? 4.888 9.064 -12.585 1.00 70.75 85 ARG A O 1
ATOM 661 N N . ALA A 1 86 ? 4.722 8.634 -10.372 1.00 69.62 86 ALA A N 1
ATOM 662 C CA . ALA A 1 86 ? 4.050 7.354 -10.538 1.00 69.62 86 ALA A CA 1
ATOM 663 C C . ALA A 1 86 ? 2.667 7.583 -11.173 1.00 69.62 86 ALA A C 1
ATOM 665 O O . ALA A 1 86 ? 2.009 8.582 -10.879 1.00 69.62 86 ALA A O 1
ATOM 666 N N . ARG A 1 87 ? 2.251 6.680 -12.069 1.00 66.88 87 ARG A N 1
ATOM 667 C CA . ARG A 1 87 ? 0.894 6.695 -12.647 1.00 66.88 87 ARG A CA 1
ATOM 668 C C . ARG A 1 87 ? -0.121 5.999 -11.741 1.00 66.88 87 ARG A C 1
ATOM 670 O O . ARG A 1 87 ? -1.277 6.395 -11.717 1.00 66.88 87 ARG A O 1
ATOM 677 N N . CYS A 1 88 ? 0.330 4.971 -11.033 1.00 68.75 88 CYS A N 1
ATOM 678 C CA . CYS A 1 88 ? -0.417 4.196 -10.051 1.00 68.75 88 CYS A CA 1
ATOM 679 C C . CYS A 1 88 ? -0.162 4.737 -8.630 1.00 68.75 88 CYS A C 1
ATOM 681 O O . CYS A 1 88 ? 0.167 5.912 -8.449 1.00 68.75 88 CYS A O 1
ATOM 683 N N . VAL A 1 89 ? -0.278 3.879 -7.614 1.00 73.62 89 VAL A N 1
ATOM 684 C CA . VAL A 1 89 ? 0.097 4.213 -6.234 1.00 73.62 89 VAL A CA 1
ATOM 685 C C . VAL A 1 89 ? 1.589 4.599 -6.176 1.00 73.62 89 VAL A C 1
ATOM 687 O O . VAL A 1 89 ? 2.425 3.868 -6.715 1.00 73.62 89 VAL A O 1
ATOM 690 N N . PRO A 1 90 ? 1.963 5.728 -5.542 1.00 78.88 90 PRO A N 1
ATOM 691 C CA . PRO A 1 90 ? 3.354 6.126 -5.383 1.00 78.88 90 PRO A CA 1
ATOM 692 C C . PRO A 1 90 ? 4.158 5.094 -4.579 1.00 78.88 90 PRO A C 1
ATOM 694 O O . PRO A 1 90 ? 3.674 4.605 -3.557 1.00 78.88 90 PRO A O 1
ATOM 697 N N . PRO A 1 91 ? 5.423 4.823 -4.945 1.00 81.81 91 PRO A N 1
ATOM 698 C CA . PRO A 1 91 ? 6.253 3.873 -4.203 1.00 81.81 91 PRO A CA 1
ATOM 699 C C . PRO A 1 91 ? 6.522 4.299 -2.760 1.00 81.81 91 PRO A C 1
ATOM 701 O O . PRO A 1 91 ? 6.727 3.447 -1.905 1.00 81.81 91 PRO A O 1
ATOM 704 N N . ALA A 1 92 ? 6.476 5.602 -2.465 1.00 87.44 92 ALA A N 1
ATOM 705 C CA . ALA A 1 92 ? 6.560 6.100 -1.095 1.00 87.44 92 ALA A CA 1
ATOM 706 C C . ALA A 1 92 ? 5.380 5.622 -0.229 1.00 87.44 92 ALA A C 1
ATOM 708 O O . ALA A 1 92 ? 5.589 5.247 0.920 1.00 87.44 92 ALA A O 1
ATOM 709 N N . ALA A 1 93 ? 4.165 5.566 -0.787 1.00 85.56 93 ALA A N 1
ATOM 710 C CA . ALA A 1 93 ? 2.998 5.056 -0.075 1.00 85.56 93 ALA A CA 1
ATOM 711 C C . ALA A 1 93 ? 3.116 3.544 0.177 1.00 85.56 93 ALA A C 1
ATOM 713 O O . ALA A 1 93 ? 2.961 3.112 1.315 1.00 85.56 93 ALA A O 1
ATOM 714 N N . LYS A 1 94 ? 3.501 2.756 -0.840 1.00 84.12 94 LYS A N 1
ATOM 715 C CA . LYS A 1 94 ? 3.726 1.305 -0.683 1.00 84.12 94 LYS A CA 1
ATOM 716 C C . LYS A 1 94 ? 4.858 0.985 0.305 1.00 84.12 94 LYS A C 1
ATOM 718 O O . LYS A 1 94 ? 4.743 0.058 1.098 1.00 84.12 94 LYS A O 1
ATOM 723 N N . LEU A 1 95 ? 5.941 1.765 0.304 1.00 89.56 95 LEU A N 1
ATOM 724 C CA . LEU A 1 95 ? 7.045 1.576 1.252 1.00 89.56 95 LEU A CA 1
ATOM 725 C C . LEU A 1 95 ? 6.648 1.951 2.685 1.00 89.56 95 LEU A C 1
ATOM 727 O O . LEU A 1 95 ? 7.040 1.269 3.625 1.00 89.56 95 LEU A O 1
ATOM 731 N N . ALA A 1 96 ? 5.836 2.991 2.868 1.00 91.38 96 ALA A N 1
ATOM 732 C CA . ALA A 1 96 ? 5.318 3.324 4.189 1.00 91.38 96 ALA A CA 1
ATOM 733 C C . ALA A 1 96 ? 4.345 2.247 4.692 1.00 91.38 96 ALA A C 1
ATOM 735 O O . ALA A 1 96 ? 4.368 1.886 5.864 1.00 91.38 96 ALA A O 1
ATOM 736 N N . GLU A 1 97 ? 3.531 1.685 3.800 1.00 86.56 97 GLU A N 1
ATOM 737 C CA . GLU A 1 97 ? 2.676 0.543 4.106 1.00 86.56 97 GLU A CA 1
ATOM 738 C C . GLU A 1 97 ? 3.486 -0.671 4.573 1.00 86.56 97 GLU A C 1
ATOM 740 O O . GLU A 1 97 ? 3.165 -1.241 5.619 1.00 86.56 97 GLU A O 1
ATOM 745 N N . LEU A 1 98 ? 4.562 -0.996 3.852 1.00 87.62 98 LEU A N 1
ATOM 746 C CA . LEU A 1 98 ? 5.515 -2.044 4.208 1.00 87.62 98 LEU A CA 1
ATOM 747 C C . LEU A 1 98 ? 6.124 -1.826 5.601 1.00 87.62 98 LEU A C 1
ATOM 749 O O . LEU A 1 98 ? 6.204 -2.761 6.392 1.00 87.62 98 LEU A O 1
ATOM 753 N N . TYR A 1 99 ? 6.523 -0.596 5.924 1.00 92.12 99 TYR A N 1
ATOM 754 C CA . TYR A 1 99 ? 7.043 -0.261 7.250 1.00 92.12 99 TYR A CA 1
ATOM 755 C C . TYR A 1 99 ? 6.010 -0.462 8.355 1.00 92.12 99 TYR A C 1
ATOM 757 O O . TYR A 1 99 ? 6.341 -1.033 9.390 1.00 92.12 99 TYR A O 1
ATOM 765 N N . LEU A 1 100 ? 4.753 -0.077 8.132 1.00 89.06 100 LEU A N 1
ATOM 766 C CA . LEU A 1 100 ? 3.691 -0.305 9.114 1.00 89.06 100 LEU A CA 1
ATOM 767 C C . LEU A 1 100 ? 3.445 -1.798 9.365 1.00 89.06 100 LEU A C 1
ATOM 769 O O . LEU A 1 100 ? 3.287 -2.190 10.514 1.00 89.06 100 LEU A O 1
ATOM 773 N N . LEU A 1 101 ? 3.490 -2.640 8.324 1.00 84.50 101 LEU A N 1
ATOM 774 C CA . LEU A 1 101 ? 3.390 -4.101 8.483 1.00 84.50 101 LEU A CA 1
ATOM 775 C C . LEU A 1 101 ? 4.545 -4.691 9.311 1.00 84.50 101 LEU A C 1
ATOM 777 O O . LEU A 1 101 ? 4.406 -5.767 9.884 1.00 84.50 101 LEU A O 1
ATOM 781 N N . GLN A 1 102 ? 5.674 -3.985 9.388 1.00 88.00 102 GLN A N 1
ATOM 782 C CA . GLN A 1 102 ? 6.846 -4.355 10.183 1.00 88.00 102 GLN A CA 1
ATOM 783 C C . GLN A 1 102 ? 6.897 -3.648 11.551 1.00 88.00 102 GLN A C 1
ATOM 785 O O . GLN A 1 102 ? 7.893 -3.780 12.259 1.00 88.00 102 GLN A O 1
ATOM 790 N N . GLY A 1 103 ? 5.880 -2.858 11.918 1.00 90.56 103 GLY A N 1
ATOM 791 C CA . GLY A 1 103 ? 5.877 -2.058 13.150 1.00 90.56 103 GLY A CA 1
ATOM 792 C C . GLY A 1 103 ? 6.825 -0.849 13.134 1.00 90.56 103 GLY A C 1
ATOM 793 O O . GLY A 1 103 ? 7.072 -0.242 14.171 1.00 90.56 103 GLY A O 1
ATOM 794 N N . ARG A 1 104 ? 7.364 -0.467 11.971 1.00 94.44 104 ARG A N 1
ATOM 795 C CA . ARG A 1 104 ? 8.282 0.674 11.787 1.00 94.44 104 ARG A CA 1
ATOM 796 C C . ARG A 1 104 ? 7.494 1.975 11.588 1.00 94.44 104 ARG A C 1
ATOM 798 O O . ARG A 1 104 ? 7.495 2.575 10.510 1.00 94.44 104 ARG A O 1
ATOM 805 N N . ILE A 1 105 ? 6.768 2.389 12.624 1.00 94.06 105 ILE A N 1
ATOM 806 C CA . ILE A 1 105 ? 5.758 3.458 12.553 1.00 94.06 105 ILE A CA 1
ATOM 807 C C . ILE A 1 105 ? 6.379 4.827 12.237 1.00 94.06 105 ILE A C 1
ATOM 809 O O . ILE A 1 105 ? 5.873 5.566 11.387 1.00 94.06 105 ILE A O 1
ATOM 813 N N . GLU A 1 106 ? 7.501 5.166 12.871 1.00 94.19 106 GLU A N 1
ATOM 814 C CA . GLU A 1 106 ? 8.181 6.454 12.695 1.00 94.19 106 GLU A CA 1
ATOM 815 C C . GLU A 1 106 ? 8.717 6.619 11.272 1.00 94.19 106 GLU A C 1
ATOM 817 O O . GLU A 1 106 ? 8.570 7.682 10.666 1.00 94.19 106 GLU A O 1
ATOM 822 N N . GLU A 1 107 ? 9.292 5.556 10.709 1.00 95.25 107 GLU A N 1
ATOM 823 C CA . GLU A 1 107 ? 9.815 5.560 9.343 1.00 95.25 107 GLU A CA 1
ATOM 824 C C . GLU A 1 107 ? 8.686 5.706 8.319 1.00 95.25 107 GLU A C 1
ATOM 826 O O . GLU A 1 107 ? 8.819 6.465 7.356 1.00 95.25 107 GLU A O 1
ATOM 831 N N . ALA A 1 108 ? 7.544 5.046 8.548 1.00 94.19 108 ALA A N 1
ATOM 832 C CA . ALA A 1 108 ? 6.350 5.223 7.725 1.00 94.19 108 ALA A CA 1
ATOM 833 C C . ALA A 1 108 ? 5.840 6.672 7.779 1.00 94.19 108 ALA A C 1
ATOM 835 O O . ALA A 1 108 ? 5.556 7.278 6.741 1.00 94.19 108 ALA A O 1
ATOM 836 N N . ALA A 1 109 ? 5.770 7.256 8.979 1.00 92.75 109 ALA A N 1
ATOM 837 C CA . ALA A 1 109 ? 5.338 8.636 9.173 1.00 92.75 109 ALA A CA 1
ATOM 838 C C . ALA A 1 109 ? 6.285 9.640 8.499 1.00 92.75 109 ALA A C 1
ATOM 840 O O . ALA A 1 109 ? 5.823 10.579 7.848 1.00 92.75 109 ALA A O 1
ATOM 841 N N . GLN A 1 110 ? 7.599 9.437 8.615 1.00 93.75 110 GLN A N 1
ATOM 842 C CA . GLN A 1 110 ? 8.599 10.292 7.979 1.00 93.75 110 GLN A CA 1
ATOM 843 C C . GLN A 1 110 ? 8.519 10.213 6.452 1.00 93.75 110 GLN A C 1
ATOM 845 O O . GLN A 1 110 ? 8.659 11.234 5.777 1.00 93.75 110 GLN A O 1
ATOM 850 N N . LEU A 1 111 ? 8.273 9.018 5.912 1.00 91.44 111 LEU A N 1
ATOM 851 C CA . LEU A 1 111 ? 8.210 8.796 4.474 1.00 91.44 111 LEU A CA 1
ATOM 852 C C . LEU A 1 111 ? 6.978 9.438 3.825 1.00 91.44 111 LEU A C 1
ATOM 854 O O . LEU A 1 111 ? 7.098 10.022 2.749 1.00 91.44 111 LEU A O 1
ATOM 858 N N . ILE A 1 112 ? 5.813 9.362 4.476 1.00 90.38 112 ILE A N 1
ATOM 859 C CA . ILE A 1 112 ? 4.599 10.060 4.021 1.00 90.38 112 ILE A CA 1
ATOM 860 C C . ILE A 1 112 ? 4.712 11.568 4.250 1.00 90.38 112 ILE A C 1
ATOM 862 O O . ILE A 1 112 ? 4.250 12.365 3.431 1.00 90.38 112 ILE A O 1
ATOM 866 N N . GLY A 1 113 ? 5.331 11.984 5.356 1.00 88.88 113 GLY A N 1
ATOM 867 C CA . GLY A 1 113 ? 5.503 13.388 5.701 1.00 88.88 113 GLY A CA 1
ATOM 868 C C . GLY A 1 113 ? 4.173 14.147 5.684 1.00 88.88 113 GLY A C 1
ATOM 869 O O . GLY A 1 113 ? 3.275 13.873 6.478 1.00 88.88 113 GLY A O 1
ATOM 870 N N . ARG A 1 114 ? 4.054 15.127 4.777 1.00 81.75 114 ARG A N 1
ATOM 871 C CA . ARG A 1 114 ? 2.855 15.974 4.606 1.00 81.75 114 ARG A CA 1
ATOM 872 C C . ARG A 1 114 ? 2.038 15.623 3.358 1.00 81.75 114 ARG A C 1
ATOM 874 O O . ARG A 1 114 ? 1.254 16.454 2.909 1.00 81.75 114 ARG A O 1
ATOM 881 N N . ASP A 1 115 ? 2.247 14.447 2.770 1.00 81.94 115 ASP A N 1
ATOM 882 C CA . ASP A 1 115 ? 1.503 14.027 1.584 1.00 81.94 115 ASP A CA 1
ATOM 883 C C . ASP A 1 115 ? 0.007 13.841 1.901 1.00 81.94 115 ASP A C 1
ATOM 885 O O . ASP A 1 115 ? -0.383 12.928 2.630 1.00 81.94 115 ASP A O 1
ATOM 889 N N . ASP A 1 116 ? -0.832 14.709 1.332 1.00 80.81 116 ASP A N 1
ATOM 890 C CA . ASP A 1 116 ? -2.302 14.657 1.390 1.00 80.81 116 ASP A CA 1
ATOM 891 C C . ASP A 1 116 ? -2.924 14.143 0.077 1.00 80.81 116 ASP A C 1
ATOM 893 O O . ASP A 1 116 ? -4.100 14.362 -0.223 1.00 80.81 116 ASP A O 1
ATOM 897 N N . SER A 1 117 ? -2.134 13.468 -0.759 1.00 84.12 117 SER A N 1
ATOM 898 C CA . SER A 1 117 ? -2.674 12.801 -1.936 1.00 84.12 117 SER A CA 1
ATOM 899 C C . SER A 1 117 ? -3.615 11.662 -1.541 1.00 84.12 117 SER A C 1
ATOM 901 O O . SER A 1 117 ? -3.514 11.062 -0.471 1.00 84.12 117 SER A O 1
ATOM 903 N N . ASP A 1 118 ? -4.537 11.307 -2.436 1.00 83.19 118 ASP A N 1
ATOM 904 C CA . ASP A 1 118 ? -5.453 10.197 -2.160 1.00 83.19 118 ASP A CA 1
ATOM 905 C C . ASP A 1 118 ? -4.728 8.851 -2.017 1.00 83.19 118 ASP A C 1
ATOM 907 O O . ASP A 1 118 ? -5.227 7.931 -1.369 1.00 83.19 118 ASP A O 1
ATOM 911 N N . ALA A 1 119 ? -3.524 8.754 -2.578 1.00 78.44 119 ALA A N 1
ATOM 912 C CA . ALA A 1 119 ? -2.695 7.569 -2.479 1.00 78.44 119 ALA A CA 1
ATOM 913 C C . ALA A 1 119 ? -2.060 7.382 -1.089 1.00 78.44 119 ALA A C 1
ATOM 915 O O . ALA A 1 119 ? -1.643 6.273 -0.771 1.00 78.44 119 ALA A O 1
ATOM 916 N N . SER A 1 120 ? -2.012 8.423 -0.244 1.00 88.19 120 SER A N 1
ATOM 917 C CA . SER A 1 120 ? -1.516 8.320 1.136 1.00 88.19 120 SER A CA 1
ATOM 918 C C . SER A 1 120 ? -2.617 8.006 2.157 1.00 88.19 120 SER A C 1
ATOM 920 O O . SER A 1 120 ? -2.308 7.744 3.320 1.00 88.19 120 SER A O 1
ATOM 922 N N . LEU A 1 121 ? -3.897 8.007 1.752 1.00 90.31 121 LEU A N 1
ATOM 923 C CA . LEU A 1 121 ? -5.042 7.887 2.667 1.00 90.31 121 LEU A CA 1
ATOM 924 C C . LEU A 1 121 ? -4.994 6.624 3.532 1.00 90.31 121 LEU A C 1
ATOM 926 O O . LEU A 1 121 ? -5.214 6.720 4.736 1.00 90.31 121 LEU A O 1
ATOM 930 N N . LEU A 1 122 ? -4.682 5.467 2.938 1.00 87.94 122 LEU A N 1
ATOM 931 C CA . LEU A 1 122 ? -4.641 4.188 3.654 1.00 87.94 122 LEU A CA 1
ATOM 932 C C . LEU A 1 122 ? -3.537 4.177 4.720 1.00 87.94 122 LEU A C 1
ATOM 934 O O . LEU A 1 122 ? -3.783 3.860 5.882 1.00 87.94 122 LEU A O 1
ATOM 938 N N . VAL A 1 123 ? -2.333 4.614 4.344 1.00 91.25 123 VAL A N 1
ATOM 939 C CA . VAL A 1 123 ? -1.184 4.701 5.254 1.00 91.25 123 VAL A CA 1
ATOM 940 C C . VAL A 1 123 ? -1.455 5.694 6.382 1.00 91.25 123 VAL A C 1
ATOM 942 O O . VAL A 1 123 ? -1.182 5.406 7.544 1.00 91.25 123 VAL A O 1
ATOM 945 N N . ARG A 1 124 ? -2.035 6.857 6.066 1.00 93.56 124 ARG A N 1
ATOM 946 C CA . ARG A 1 124 ? -2.393 7.870 7.067 1.00 93.56 124 ARG A CA 1
ATOM 947 C C . ARG A 1 124 ? -3.476 7.387 8.021 1.00 93.56 124 ARG A C 1
ATOM 949 O O . ARG A 1 124 ? -3.410 7.719 9.199 1.00 93.56 124 ARG A O 1
ATOM 956 N N . ALA A 1 125 ? -4.446 6.614 7.537 1.00 93.38 125 ALA A N 1
ATOM 957 C CA . ALA A 1 125 ? -5.457 6.014 8.395 1.00 93.38 125 ALA A CA 1
ATOM 958 C C . ALA A 1 125 ? -4.833 5.025 9.381 1.00 93.38 125 ALA A C 1
ATOM 960 O O . ALA A 1 125 ? -5.116 5.093 10.573 1.00 93.38 125 ALA A O 1
ATOM 961 N N . ARG A 1 126 ? -3.930 4.162 8.906 1.00 92.56 126 ARG A N 1
ATOM 962 C CA . ARG A 1 126 ? -3.227 3.214 9.773 1.00 92.56 126 ARG A CA 1
ATOM 963 C C . ARG A 1 126 ? -2.325 3.931 10.784 1.00 92.56 126 ARG A C 1
ATOM 965 O O . ARG A 1 126 ? -2.390 3.626 11.964 1.00 92.56 126 ARG A O 1
ATOM 972 N N . LEU A 1 127 ? -1.602 4.975 10.370 1.00 93.69 127 LEU A N 1
ATOM 973 C CA . LEU A 1 127 ? -0.860 5.849 11.293 1.00 93.69 127 LEU A CA 1
ATOM 974 C C . LEU A 1 127 ? -1.755 6.536 12.337 1.00 93.69 127 LEU A C 1
ATOM 976 O O . LEU A 1 127 ? -1.300 6.787 13.448 1.00 93.69 127 LEU A O 1
ATOM 980 N N . ALA A 1 128 ? -2.997 6.885 11.990 1.00 93.50 128 ALA A N 1
ATOM 981 C CA . ALA A 1 128 ? -3.945 7.460 12.940 1.00 93.50 128 ALA A CA 1
ATOM 982 C C . ALA A 1 128 ? -4.398 6.422 13.981 1.00 93.50 128 ALA A C 1
ATOM 984 O O . ALA A 1 128 ? -4.459 6.750 15.162 1.00 93.50 128 ALA A O 1
ATOM 985 N N . LEU A 1 129 ? -4.617 5.165 13.575 1.00 92.25 129 LEU A N 1
ATOM 986 C CA . LEU A 1 129 ? -4.920 4.067 14.501 1.00 92.25 129 LEU A CA 1
ATOM 987 C C . LEU A 1 129 ? -3.772 3.793 15.476 1.00 92.25 129 LEU A C 1
ATOM 989 O O . LEU A 1 129 ? -4.011 3.731 16.678 1.00 92.25 129 LEU A O 1
ATOM 993 N N . GLU A 1 130 ? -2.531 3.749 14.988 1.00 91.50 130 GLU A N 1
ATOM 994 C CA . GLU A 1 130 ? -1.330 3.603 15.834 1.00 91.50 130 GLU A CA 1
ATOM 995 C C . GLU A 1 130 ? -1.169 4.746 16.851 1.00 91.50 130 GLU A C 1
ATOM 997 O O . GLU A 1 130 ? -0.519 4.602 17.883 1.00 91.50 130 GLU A O 1
ATOM 1002 N N . ARG A 1 131 ? -1.771 5.907 16.572 1.00 90.94 131 ARG A N 1
ATOM 1003 C CA . ARG A 1 131 ? -1.769 7.088 17.448 1.00 90.94 131 ARG A CA 1
ATOM 1004 C C . ARG A 1 131 ? -3.035 7.216 18.295 1.00 90.94 131 ARG A C 1
ATOM 1006 O O . ARG A 1 131 ? -3.242 8.268 18.897 1.00 90.94 131 ARG A O 1
ATOM 1013 N N . CYS A 1 132 ? -3.875 6.183 18.334 1.00 92.56 132 CYS A N 1
ATOM 1014 C CA . CYS A 1 132 ? -5.155 6.179 19.041 1.00 92.56 132 CYS A CA 1
ATOM 1015 C C . CYS A 1 132 ? -6.116 7.300 18.592 1.00 92.56 132 CYS A C 1
ATOM 1017 O O . CYS A 1 132 ? -6.873 7.831 19.403 1.00 92.56 132 CYS A O 1
ATOM 1019 N N . ASP A 1 133 ? -6.114 7.649 17.300 1.00 94.88 133 ASP A N 1
ATOM 1020 C CA . ASP A 1 133 ? -7.078 8.569 16.678 1.00 94.88 133 ASP A CA 1
ATOM 1021 C C . ASP A 1 133 ? -7.995 7.817 15.685 1.00 94.88 133 ASP A C 1
ATOM 1023 O O . ASP A 1 133 ? -7.853 7.927 14.457 1.00 94.88 133 ASP A O 1
ATOM 1027 N N . PRO A 1 134 ? -8.956 7.020 16.194 1.00 93.94 134 PRO A N 1
ATOM 1028 C CA . PRO A 1 134 ? -9.869 6.248 15.354 1.00 93.94 134 PRO A CA 1
ATOM 1029 C C . PRO A 1 134 ? -10.808 7.143 14.532 1.00 93.94 134 PRO A C 1
ATOM 1031 O O . PRO A 1 134 ? -11.211 6.776 13.428 1.00 93.94 134 PRO A O 1
ATOM 1034 N N . ALA A 1 135 ? -11.135 8.348 15.012 1.00 94.69 135 ALA A N 1
ATOM 1035 C CA . ALA A 1 135 ? -12.018 9.274 14.304 1.00 94.69 135 ALA A CA 1
ATOM 1036 C C . ALA A 1 135 ? -11.385 9.784 12.997 1.00 94.69 135 ALA A C 1
ATOM 1038 O O . ALA A 1 135 ? -12.042 9.816 11.943 1.00 94.69 135 ALA A O 1
ATOM 1039 N N . LEU A 1 136 ? -10.097 10.139 13.039 1.00 94.25 136 LEU A N 1
ATOM 1040 C CA . LEU A 1 136 ? -9.344 10.490 11.841 1.00 94.25 136 LEU A CA 1
ATOM 1041 C C . LEU A 1 136 ? -9.201 9.285 10.903 1.00 94.25 136 LEU A C 1
ATOM 1043 O O . LEU A 1 136 ? -9.422 9.431 9.697 1.00 94.25 136 LEU A O 1
ATOM 1047 N N . ALA A 1 137 ? -8.905 8.098 11.441 1.00 94.31 137 ALA A N 1
ATOM 1048 C CA . ALA A 1 137 ? -8.795 6.873 10.649 1.00 94.31 137 ALA A CA 1
ATOM 1049 C C . ALA A 1 137 ? -10.083 6.577 9.860 1.00 94.31 137 ALA A C 1
ATOM 1051 O O . ALA A 1 137 ? -10.035 6.430 8.637 1.00 94.31 137 ALA A O 1
ATOM 1052 N N . VAL A 1 138 ? -11.248 6.607 10.519 1.00 94.69 138 VAL A N 1
ATOM 1053 C CA . VAL A 1 138 ? -12.564 6.426 9.878 1.00 94.69 138 VAL A CA 1
ATOM 1054 C C . VAL A 1 138 ? -12.790 7.443 8.756 1.00 94.69 138 VAL A C 1
ATOM 1056 O O . VAL A 1 138 ? -13.291 7.097 7.683 1.00 94.69 138 VAL A O 1
ATOM 1059 N N . THR A 1 139 ? -12.417 8.705 8.970 1.00 94.88 139 THR A N 1
ATOM 1060 C CA . THR A 1 139 ? -12.588 9.766 7.965 1.00 94.88 139 THR A CA 1
ATOM 1061 C C . THR A 1 139 ? -11.755 9.492 6.711 1.00 94.88 139 THR A C 1
ATOM 1063 O O . THR A 1 139 ? -12.256 9.601 5.585 1.00 94.88 139 THR A O 1
ATOM 1066 N N . LEU A 1 140 ? -10.492 9.107 6.898 1.00 93.75 140 LEU A N 1
ATOM 1067 C CA . LEU A 1 140 ? -9.557 8.815 5.812 1.00 93.75 140 LEU A CA 1
ATOM 1068 C C . LEU A 1 140 ? -9.954 7.548 5.041 1.00 93.75 140 LEU A C 1
ATOM 1070 O O . LEU A 1 140 ? -9.952 7.568 3.809 1.00 93.75 140 LEU A O 1
ATOM 1074 N N . LEU A 1 141 ? -10.370 6.489 5.739 1.00 91.81 141 LEU A N 1
ATOM 1075 C CA . LEU A 1 141 ? -10.797 5.222 5.133 1.00 91.81 141 LEU A CA 1
ATOM 1076 C C . LEU A 1 141 ? -12.086 5.380 4.324 1.00 91.81 141 LEU A C 1
ATOM 1078 O O . LEU A 1 141 ? -12.150 4.938 3.180 1.00 91.81 141 LEU A O 1
ATOM 1082 N N . ASN A 1 142 ? -13.075 6.119 4.836 1.00 91.44 142 ASN A N 1
ATOM 1083 C CA . ASN A 1 142 ? -14.282 6.440 4.067 1.00 91.44 142 ASN A CA 1
ATOM 1084 C C . ASN A 1 142 ? -13.966 7.235 2.795 1.00 91.44 142 ASN A C 1
ATOM 1086 O O . ASN A 1 142 ? -14.576 7.024 1.744 1.00 91.44 142 ASN A O 1
ATOM 1090 N N . ARG A 1 143 ? -13.012 8.174 2.866 1.00 90.50 143 ARG A N 1
ATOM 1091 C CA . ARG A 1 143 ? -12.540 8.886 1.673 1.00 90.50 143 ARG A CA 1
ATOM 1092 C C . ARG A 1 143 ? -11.861 7.923 0.698 1.00 90.50 143 ARG A C 1
ATOM 1094 O O . ARG A 1 143 ? -12.167 8.005 -0.486 1.00 90.50 143 ARG A O 1
ATOM 1101 N N . HIS A 1 144 ? -11.010 7.017 1.175 1.00 87.62 144 HIS A N 1
ATOM 1102 C CA . HIS A 1 144 ? -10.343 6.022 0.337 1.00 87.62 144 HIS A CA 1
ATOM 1103 C C . HIS A 1 144 ? -11.352 5.118 -0.392 1.00 87.62 144 HIS A C 1
ATOM 1105 O O . HIS A 1 144 ? -11.336 5.066 -1.621 1.00 87.62 144 HIS A O 1
ATOM 1111 N N . CYS A 1 145 ? -12.304 4.509 0.324 1.00 86.88 145 CYS A N 1
ATOM 1112 C CA . CYS A 1 145 ? -13.316 3.630 -0.276 1.00 86.88 145 CYS A CA 1
ATOM 1113 C C . CYS A 1 145 ? -14.145 4.338 -1.358 1.00 86.88 145 CYS A C 1
ATOM 1115 O O . CYS A 1 145 ? -14.356 3.780 -2.434 1.00 86.88 145 CYS A O 1
ATOM 1117 N N . ARG A 1 146 ? -14.549 5.598 -1.127 1.00 86.50 146 ARG A N 1
ATOM 1118 C CA . ARG A 1 146 ? -15.279 6.393 -2.133 1.00 86.50 146 ARG A CA 1
ATOM 1119 C C . ARG A 1 146 ? -14.480 6.617 -3.417 1.00 86.50 146 ARG A C 1
ATOM 1121 O O . ARG A 1 146 ? -15.073 6.682 -4.487 1.00 86.50 146 ARG A O 1
ATOM 1128 N N . ARG A 1 147 ? -13.155 6.756 -3.327 1.00 81.94 147 ARG A N 1
ATOM 1129 C CA . ARG A 1 147 ? -12.295 6.999 -4.500 1.00 81.94 147 ARG A CA 1
ATOM 1130 C C . ARG A 1 147 ? -11.937 5.729 -5.257 1.00 81.94 147 ARG A C 1
ATOM 1132 O O . ARG A 1 147 ? -11.734 5.800 -6.463 1.00 81.94 147 ARG A O 1
ATOM 1139 N N . SER A 1 148 ? -11.906 4.598 -4.566 1.00 71.56 148 SER A N 1
ATOM 1140 C CA . SER A 1 148 ? -11.628 3.281 -5.145 1.00 71.56 148 SER A CA 1
ATOM 1141 C C . SER A 1 148 ? -12.875 2.588 -5.719 1.00 71.56 148 SER A C 1
ATOM 1143 O O . SER A 1 148 ? -12.784 1.450 -6.166 1.00 71.56 148 SER A O 1
ATOM 1145 N N . GLY A 1 149 ? -14.038 3.254 -5.718 1.00 67.69 149 GLY A N 1
ATOM 1146 C CA . GLY A 1 149 ? -15.280 2.726 -6.294 1.00 67.69 149 GLY A CA 1
ATOM 1147 C C . GLY A 1 149 ? -16.113 1.839 -5.362 1.00 67.69 149 GLY A C 1
ATOM 1148 O O . GLY A 1 149 ? -17.049 1.208 -5.837 1.00 67.69 149 GLY A O 1
ATOM 1149 N N . GLY A 1 150 ? -15.813 1.808 -4.057 1.00 60.12 150 GLY A N 1
ATOM 1150 C CA . GLY A 1 150 ? -16.603 1.128 -3.017 1.00 60.12 150 GLY A CA 1
ATOM 1151 C C . GLY A 1 150 ? -16.474 -0.398 -3.001 1.00 60.12 150 GLY A C 1
ATOM 1152 O O . GLY A 1 150 ? -16.027 -0.951 -1.997 1.00 60.12 150 GLY A O 1
ATOM 1153 N N . ASP A 1 151 ? -16.767 -1.043 -4.131 1.00 61.38 151 ASP A N 1
ATOM 1154 C CA . ASP A 1 151 ? -17.018 -2.488 -4.253 1.00 61.38 151 ASP A CA 1
ATOM 1155 C C . ASP A 1 151 ? -15.941 -3.208 -5.089 1.00 61.38 151 ASP A C 1
ATOM 1157 O O . ASP A 1 151 ? -16.234 -4.035 -5.952 1.00 61.38 151 ASP A O 1
ATOM 1161 N N . SER A 1 152 ? -14.670 -2.867 -4.874 1.00 65.62 152 SER A N 1
ATOM 1162 C CA . SER A 1 152 ? -13.535 -3.534 -5.525 1.00 65.62 152 SER A CA 1
ATOM 1163 C C . SER A 1 152 ? -12.761 -4.370 -4.511 1.00 65.62 152 SER A C 1
ATOM 1165 O O . SER A 1 152 ? -12.640 -3.976 -3.358 1.00 65.62 152 SER A O 1
ATOM 1167 N N . LEU A 1 153 ? -12.148 -5.483 -4.930 1.00 66.00 153 LEU A N 1
ATOM 1168 C CA . LEU A 1 153 ? -11.230 -6.245 -4.067 1.00 66.00 153 LEU A CA 1
ATOM 1169 C C . LEU A 1 153 ? -10.108 -5.365 -3.483 1.00 66.00 153 LEU A C 1
ATOM 1171 O O . LEU A 1 153 ? -9.636 -5.617 -2.377 1.00 66.00 153 LEU A O 1
ATOM 1175 N N . LEU A 1 154 ? -9.755 -4.271 -4.166 1.00 66.12 154 LEU A N 1
ATOM 1176 C CA . LEU A 1 154 ? -8.780 -3.289 -3.689 1.00 66.12 154 LEU A CA 1
ATOM 1177 C C . LEU A 1 154 ? -9.242 -2.503 -2.450 1.00 66.12 154 LEU A C 1
ATOM 1179 O O . LEU A 1 154 ? -8.405 -1.939 -1.750 1.00 66.12 154 LEU A O 1
ATOM 1183 N N . THR A 1 155 ? -10.547 -2.437 -2.157 1.00 75.44 155 THR A N 1
ATOM 1184 C CA . THR A 1 155 ? -11.057 -1.773 -0.945 1.00 75.44 155 THR A CA 1
ATOM 1185 C C . THR A 1 155 ? -11.084 -2.693 0.267 1.00 75.44 155 THR A C 1
ATOM 1187 O O . THR A 1 155 ? -11.200 -2.188 1.382 1.00 75.44 155 THR A O 1
ATOM 1190 N N . ALA A 1 156 ? -10.917 -4.010 0.101 1.00 79.69 156 ALA A N 1
ATOM 1191 C CA . ALA A 1 156 ? -11.023 -4.965 1.203 1.00 79.69 156 ALA A CA 1
ATOM 1192 C C . ALA A 1 156 ? -10.085 -4.649 2.392 1.00 79.69 156 ALA A C 1
ATOM 1194 O O . ALA A 1 156 ? -10.580 -4.623 3.522 1.00 79.69 156 ALA A O 1
ATOM 1195 N N . PRO A 1 157 ? -8.791 -4.304 2.199 1.00 77.88 157 PRO A N 1
ATOM 1196 C CA . PRO A 1 157 ? -7.924 -3.908 3.314 1.00 77.88 157 PRO A CA 1
ATOM 1197 C C . PRO A 1 157 ? -8.400 -2.632 4.020 1.00 77.88 157 PRO A C 1
ATOM 1199 O O . PRO A 1 157 ? -8.322 -2.522 5.242 1.00 77.88 157 PRO A O 1
ATOM 1202 N N . ALA A 1 158 ? -8.929 -1.667 3.262 1.00 84.19 158 ALA A N 1
ATOM 1203 C CA . ALA A 1 158 ? -9.461 -0.428 3.820 1.00 84.19 158 ALA A CA 1
ATOM 1204 C C . ALA A 1 158 ? -10.758 -0.663 4.610 1.00 84.19 158 ALA A C 1
ATOM 1206 O O . ALA A 1 158 ? -10.965 -0.030 5.641 1.00 84.19 158 ALA A O 1
ATOM 1207 N N . ILE A 1 159 ? -11.614 -1.583 4.155 1.00 85.38 159 ILE A N 1
ATOM 1208 C CA . ILE A 1 159 ? -12.839 -1.979 4.861 1.00 85.38 159 ILE A CA 1
ATOM 1209 C C . ILE A 1 159 ? -12.495 -2.710 6.163 1.00 85.38 159 ILE A C 1
ATOM 1211 O O . ILE A 1 159 ? -13.089 -2.399 7.191 1.00 85.38 159 ILE A O 1
ATOM 1215 N N . ALA A 1 160 ? -11.514 -3.618 6.152 1.00 87.38 160 ALA A N 1
ATOM 1216 C CA . ALA A 1 160 ? -11.053 -4.294 7.366 1.00 87.38 160 ALA A CA 1
ATOM 1217 C C . ALA A 1 160 ? -10.568 -3.285 8.422 1.00 87.38 160 ALA A C 1
ATOM 1219 O O . ALA A 1 160 ? -11.075 -3.268 9.540 1.00 87.38 160 ALA A O 1
ATOM 1220 N N . LEU A 1 161 ? -9.692 -2.352 8.028 1.00 88.56 161 LEU A N 1
ATOM 1221 C CA . LEU A 1 161 ? -9.231 -1.280 8.919 1.00 88.56 161 LEU A CA 1
ATOM 1222 C C . LEU A 1 161 ? -10.365 -0.353 9.377 1.00 88.56 161 LEU A C 1
ATOM 1224 O O . LEU A 1 161 ? -10.291 0.223 10.460 1.00 88.56 161 LEU A O 1
ATOM 1228 N N . LEU A 1 162 ? -11.406 -0.169 8.560 1.00 91.19 162 LEU A N 1
ATOM 1229 C CA . LEU A 1 162 ? -12.551 0.666 8.919 1.00 91.19 162 LEU A CA 1
ATOM 1230 C C . LEU A 1 162 ? -13.365 0.015 10.039 1.00 91.19 162 LEU A C 1
ATOM 1232 O O . LEU A 1 162 ? -13.833 0.732 10.920 1.00 91.19 162 LEU A O 1
ATOM 1236 N N . ILE A 1 163 ? -13.502 -1.313 10.019 1.00 89.31 163 ILE A N 1
ATOM 1237 C CA . ILE A 1 163 ? -14.142 -2.077 11.095 1.00 89.31 163 ILE A CA 1
ATOM 1238 C C . ILE A 1 163 ? -13.345 -1.898 12.389 1.00 89.31 163 ILE A C 1
ATOM 1240 O O . ILE A 1 163 ? -13.923 -1.487 13.393 1.00 89.31 163 ILE A O 1
ATOM 1244 N N . ASP A 1 164 ? -12.025 -2.102 12.351 1.00 88.56 164 ASP A N 1
ATOM 1245 C CA . ASP A 1 164 ? -11.159 -1.923 13.525 1.00 88.56 164 ASP A CA 1
ATOM 1246 C C . ASP A 1 164 ? -11.274 -0.500 14.095 1.00 88.56 164 ASP A C 1
ATOM 1248 O O . ASP A 1 164 ? -11.465 -0.302 15.296 1.00 88.56 164 ASP A O 1
ATOM 1252 N N . ALA A 1 165 ? -11.248 0.505 13.216 1.00 90.38 165 ALA A N 1
ATOM 1253 C CA . ALA A 1 165 ? -11.391 1.906 13.592 1.00 90.38 165 ALA A CA 1
ATOM 1254 C C . ALA A 1 165 ? -12.764 2.228 14.206 1.00 90.38 165 ALA A C 1
ATOM 1256 O O . ALA A 1 165 ? -12.858 3.067 15.097 1.00 90.38 165 ALA A O 1
ATOM 1257 N N . GLN A 1 166 ? -13.835 1.592 13.727 1.00 89.38 166 GLN A N 1
ATOM 1258 C CA . GLN A 1 166 ? -15.187 1.775 14.258 1.00 89.38 166 GLN A CA 1
ATOM 1259 C C . GLN A 1 166 ? -15.380 1.087 15.608 1.00 89.38 166 GLN A C 1
ATOM 1261 O O . GLN A 1 166 ? -16.096 1.625 16.446 1.00 89.38 166 GLN A O 1
ATOM 1266 N N . VAL A 1 167 ? -14.746 -0.067 15.825 1.00 91.00 167 VAL A N 1
ATOM 1267 C CA . VAL A 1 167 ? -14.783 -0.786 17.107 1.00 91.00 167 VAL A CA 1
ATOM 1268 C C . VAL A 1 167 ? -13.985 -0.046 18.183 1.00 91.00 167 VAL A C 1
ATOM 1270 O O . VAL A 1 167 ? -14.370 -0.061 19.348 1.00 91.00 167 VAL A O 1
ATOM 1273 N N . ALA A 1 168 ? -12.894 0.621 17.803 1.00 84.88 168 ALA A N 1
ATOM 1274 C CA . ALA A 1 168 ? -12.046 1.384 18.718 1.00 84.88 168 ALA A CA 1
ATOM 1275 C C . ALA A 1 168 ? -12.560 2.806 19.038 1.00 84.88 168 ALA A C 1
ATOM 1277 O O . ALA A 1 168 ? -11.919 3.514 19.817 1.00 84.88 168 ALA A O 1
ATOM 1278 N N . ARG A 1 169 ? -13.656 3.248 18.408 1.00 76.12 169 ARG A N 1
ATOM 1279 C CA . ARG A 1 169 ? -14.230 4.595 18.555 1.00 76.12 169 ARG A CA 1
ATOM 1280 C C . ARG A 1 169 ? -15.178 4.698 19.746 1.00 76.12 169 ARG A C 1
ATOM 1282 O O . ARG A 1 169 ? -15.143 5.767 20.395 1.00 76.12 169 ARG A O 1
#

Sequence (169 aa):
MAADRRTLGQLCCDLVLATELSGEVERFARWNDVVQRSAAESDHPQLTAFCAVCCAEVFCARGDWSLAERELRSAISVLRRTGHRARCVPPAAKLAELYLLQGRIEEAAQLIGRDDSDASLLVRARLALERCDPALAVTLLNRHCRRSGGDSLLTAPAIALLIDAQVAR

Secondary structure (DSSP, 8-state):
-HHHHHHHHHHHHHHHHHHHHHT-HHHHHHHHHHHHHHHHHSS-HHHHHHHHHHHHHHHHHTT-HHHHHHHHHHHHHHHHHHT---SSS-HHHHHHHHHHHTT-HHHHHHHHTT--SGGGHHHHHHHHHHTT-HHHHHHHHHHHHHHTTSSSGGGHHHHHHHHHHHHT-

Foldseek 3Di:
DVVVVVVVLVVLVVVLVVCLQVVVLVSNVVSLVVQVVVVVVDPDVPSQLLVLLSCLVNCVVVVVLVSSLVSLVSSVVVCVVVVHAHPPQRSLLVNLVSCVVVVVLVSSCVSCPPPPDLSNLQSVLSSCVVVLNLVSNLVSLVSNCVVVVNPTPVSVSSVVSNVVSVVSD

Radius of gyration: 16.47 Å; chains: 1; bounding box: 36×32×50 Å

pLDDT: mean 78.34, std 11.84, range [44.38, 95.25]